Protein AF-A0A3C1UNL5-F1 (afdb_monomer)

Solvent-accessible surface area (backbone atoms only — not comparable to full-atom values): 4044 Å² total; per-residue (Å²): 134,54,72,65,58,50,54,55,59,53,68,74,44,90,49,69,66,59,47,51,52,51,53,53,53,54,61,69,69,49,78,83,78,60,75,89,59,70,39,79,88,25,42,55,81,90,56,95,57,96,45,70,59,86,88,80,87,81,86,127

Nearest PDB structures (foldseek):
  8vbs-assembly1_D  TM=9.488E-01  e=4.959E-03  Escherichia coli
  1mzg-assembly1_B  TM=9.219E-01  e=1.064E-02  Escherichia coli
  3g0m-assembly1_A  TM=9.750E-01  e=3.707E-02  Salmonella enterica subsp. enterica serovar Typhimurium str. LT2

Foldseek 3Di:
DDPVVVVVVLVVDPDPVVSVVVVVVVVVPDDDDDPVQLDPVQWDPPDPDTDGDDDDDDDD

Secondary structure (DSSP, 8-state):
--HHHHHHHHHT--SHHHHHHHHHHH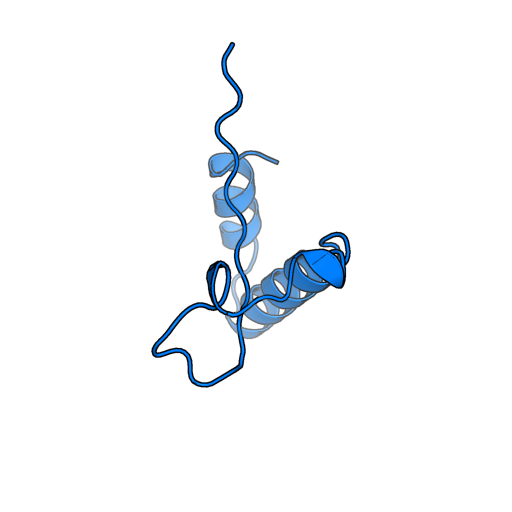HHHSPPPPGGG-SSTTBPTT-SS--B--------

Sequence (60 aa):
MTIDELVENFQLFDDWEDRYAYLMDLGRKMPPMEENDKTEINRVQGCQATVWLKATVEES

Radius of gyration: 15.14 Å; Cα contacts (8 Å, |Δi|>4): 22; chains: 1; bounding box: 40×23×34 Å

Mean predicted aligned error: 4.25 Å

Structure (mmCIF, N/CA/C/O backbone):
data_AF-A0A3C1UNL5-F1
#
_entry.id   AF-A0A3C1UNL5-F1
#
loop_
_atom_site.group_PDB
_atom_site.id
_atom_site.type_symbol
_atom_site.label_atom_id
_atom_site.label_alt_id
_atom_site.label_comp_id
_atom_site.label_asym_id
_atom_site.label_entity_id
_atom_site.label_seq_id
_atom_site.pdbx_PDB_ins_code
_atom_site.Cartn_x
_atom_site.Cartn_y
_atom_site.Cartn_z
_atom_site.occupancy
_atom_site.B_iso_or_equiv
_atom_site.auth_seq_id
_atom_site.auth_comp_id
_atom_site.auth_asym_id
_atom_site.auth_atom_id
_atom_site.pdbx_PDB_model_num
ATOM 1 N N . MET A 1 1 ? -7.004 6.005 -11.694 1.00 79.00 1 MET A N 1
ATOM 2 C CA . MET A 1 1 ? -6.091 4.933 -12.107 1.00 79.00 1 MET A CA 1
ATOM 3 C C . MET A 1 1 ? -6.885 3.648 -12.134 1.00 79.00 1 MET A C 1
ATOM 5 O O . MET A 1 1 ? -7.414 3.265 -11.094 1.00 79.00 1 MET A O 1
ATOM 9 N N . THR A 1 2 ? -7.049 3.052 -13.304 1.00 93.38 2 THR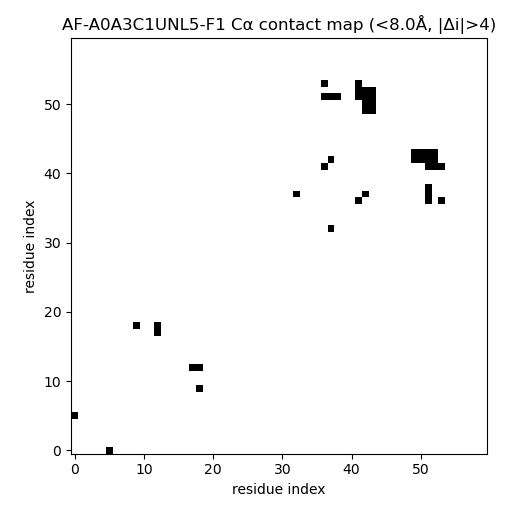 A N 1
ATOM 10 C CA . THR A 1 2 ? -7.668 1.730 -13.458 1.00 93.38 2 THR A CA 1
ATOM 11 C C . THR A 1 2 ? -6.630 0.628 -13.220 1.00 93.38 2 THR A C 1
ATOM 13 O O . THR A 1 2 ? -5.433 0.904 -13.110 1.00 93.38 2 THR A O 1
ATOM 16 N N . ILE A 1 3 ? -7.072 -0.630 -13.116 1.00 93.00 3 ILE A N 1
ATOM 17 C CA . ILE A 1 3 ? -6.141 -1.767 -13.026 1.00 93.00 3 ILE A CA 1
ATOM 18 C C . ILE A 1 3 ? -5.336 -1.908 -14.325 1.00 93.00 3 ILE A C 1
ATOM 20 O O . ILE A 1 3 ? -4.135 -2.153 -14.254 1.00 93.00 3 ILE A O 1
ATOM 24 N N . ASP A 1 4 ? -5.955 -1.690 -15.487 1.00 95.56 4 ASP A N 1
ATOM 25 C CA . ASP A 1 4 ? -5.268 -1.784 -16.781 1.00 95.56 4 ASP A CA 1
ATOM 26 C C . ASP A 1 4 ? -4.151 -0.736 -16.901 1.00 95.56 4 ASP A C 1
ATOM 28 O O . ASP A 1 4 ? -3.014 -1.085 -17.206 1.00 95.56 4 ASP A O 1
ATOM 32 N N . GLU A 1 5 ? -4.428 0.521 -16.527 1.00 94.44 5 GLU A N 1
ATOM 33 C CA . GLU A 1 5 ? -3.417 1.590 -16.479 1.00 94.44 5 GLU A CA 1
ATOM 34 C C . GLU A 1 5 ? -2.259 1.242 -15.530 1.00 94.44 5 GLU A C 1
ATOM 36 O O . GLU A 1 5 ? -1.100 1.553 -15.804 1.00 94.44 5 GLU A O 1
ATOM 41 N N . LEU A 1 6 ? -2.549 0.590 -14.398 1.00 93.94 6 LEU A N 1
ATOM 42 C CA . LEU A 1 6 ? -1.517 0.146 -13.464 1.00 93.94 6 LEU A CA 1
ATOM 43 C C . LEU A 1 6 ? -0.613 -0.914 -14.106 1.00 93.94 6 LEU A C 1
ATOM 45 O O . LEU A 1 6 ? 0.608 -0.806 -14.011 1.00 93.94 6 LEU A O 1
ATOM 49 N N . VAL A 1 7 ? -1.198 -1.917 -14.767 1.00 94.56 7 VAL A N 1
ATOM 50 C CA . VAL A 1 7 ? -0.450 -2.978 -15.458 1.00 94.56 7 VAL A CA 1
ATOM 51 C C . VAL A 1 7 ? 0.425 -2.396 -16.567 1.00 94.56 7 VAL A C 1
ATOM 53 O O . VAL A 1 7 ? 1.606 -2.734 -16.631 1.00 94.56 7 VAL A O 1
ATOM 56 N N . GLU A 1 8 ? -0.116 -1.494 -17.388 1.00 95.38 8 GLU A N 1
ATOM 57 C CA . GL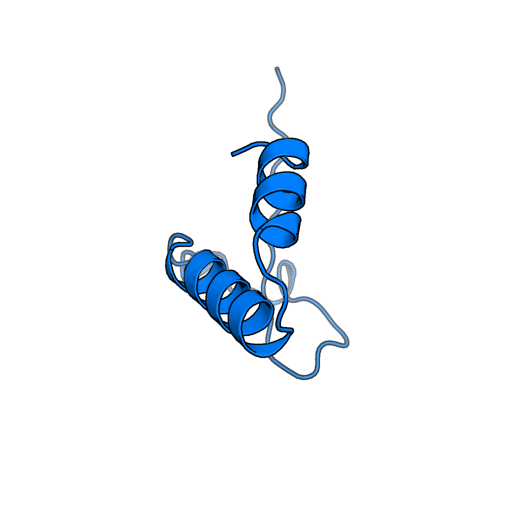U A 1 8 ? 0.638 -0.801 -1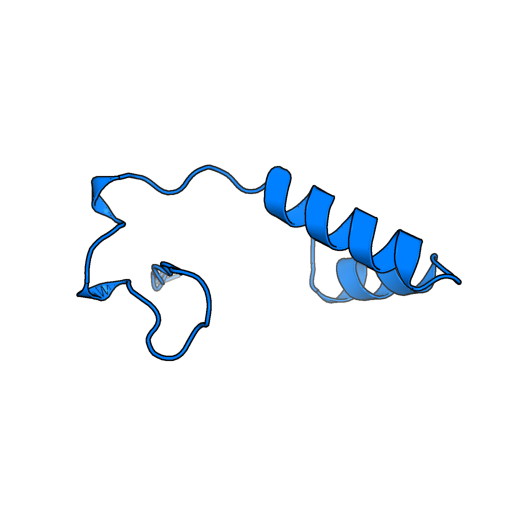8.439 1.00 95.38 8 GLU A CA 1
ATOM 58 C C . GLU A 1 8 ? 1.826 -0.024 -17.856 1.00 95.38 8 GLU A C 1
ATOM 60 O O . GLU A 1 8 ? 2.949 -0.173 -18.333 1.00 95.38 8 GLU A O 1
ATOM 65 N N . ASN A 1 9 ? 1.623 0.722 -16.764 1.00 94.25 9 ASN A N 1
ATOM 66 C CA . ASN A 1 9 ? 2.706 1.448 -16.095 1.00 94.25 9 ASN A CA 1
ATOM 67 C C . ASN A 1 9 ? 3.816 0.511 -15.592 1.00 94.25 9 ASN A C 1
ATOM 69 O O . ASN A 1 9 ? 4.995 0.830 -15.728 1.00 94.25 9 ASN A O 1
ATOM 73 N N . PHE A 1 10 ? 3.466 -0.655 -15.037 1.00 94.88 10 PHE A N 1
ATOM 74 C CA . PHE A 1 10 ? 4.458 -1.640 -14.590 1.00 94.88 10 PHE A CA 1
ATOM 75 C C . PHE A 1 10 ? 5.256 -2.261 -15.748 1.00 94.88 10 PHE A C 1
ATOM 77 O O . PHE A 1 10 ? 6.416 -2.629 -15.549 1.00 94.88 10 PHE A O 1
ATOM 84 N N . GLN A 1 11 ? 4.665 -2.374 -16.942 1.00 94.69 11 GLN A N 1
ATOM 85 C CA . GLN A 1 11 ? 5.332 -2.905 -18.138 1.00 94.69 11 GLN A CA 1
ATOM 86 C C . GLN A 1 11 ? 6.389 -1.956 -18.718 1.00 94.69 11 GLN A C 1
ATOM 88 O O . GLN A 1 11 ? 7.246 -2.415 -19.467 1.00 94.69 11 GLN A O 1
ATOM 93 N N . LEU A 1 12 ? 6.364 -0.668 -18.358 1.00 94.44 12 LEU A N 1
ATOM 94 C CA . LEU A 1 12 ? 7.378 0.307 -18.777 1.00 94.44 12 LEU A CA 1
ATOM 95 C C . LEU A 1 12 ? 8.734 0.103 -18.084 1.00 94.44 12 LEU A C 1
ATOM 97 O O . LEU A 1 12 ? 9.737 0.638 -18.550 1.00 94.44 12 LEU A O 1
ATOM 101 N N . PHE A 1 13 ? 8.766 -0.631 -16.969 1.00 96.25 13 PHE A N 1
ATOM 102 C CA . PHE A 1 13 ? 9.985 -0.888 -16.207 1.00 96.25 13 PHE A CA 1
ATOM 103 C C . PHE A 1 13 ? 10.580 -2.250 -16.566 1.00 96.25 13 PHE A C 1
ATOM 105 O O . PHE A 1 13 ? 9.918 -3.286 -16.409 1.00 96.25 13 PHE A O 1
ATOM 112 N N . ASP A 1 14 ? 11.846 -2.250 -16.979 1.00 92.19 14 ASP A N 1
ATOM 113 C CA . ASP A 1 14 ? 12.607 -3.462 -17.296 1.00 92.19 14 ASP A CA 1
ATOM 114 C C . ASP A 1 14 ? 13.192 -4.132 -16.041 1.00 92.19 14 ASP A C 1
ATOM 116 O O . ASP A 1 14 ? 13.250 -5.362 -15.971 1.00 92.19 14 ASP A O 1
ATOM 120 N N . ASP A 1 15 ? 13.584 -3.342 -15.033 1.00 95.19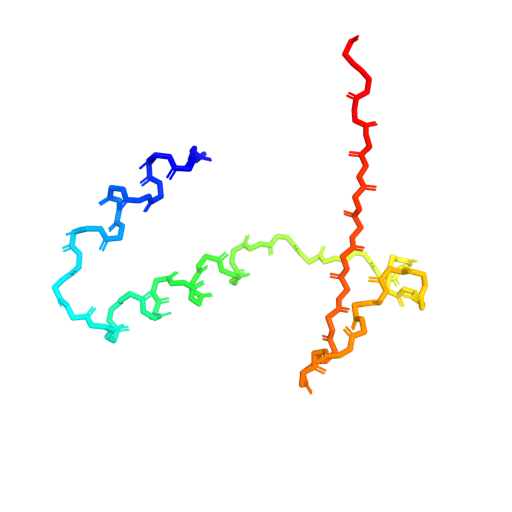 15 ASP A N 1
ATOM 121 C CA . ASP A 1 15 ? 14.175 -3.837 -13.785 1.00 95.19 15 ASP A CA 1
ATOM 122 C C . ASP A 1 15 ? 13.118 -4.066 -12.692 1.00 95.19 15 ASP A C 1
ATOM 124 O O . ASP A 1 15 ? 12.135 -3.334 -12.544 1.00 95.19 15 ASP A O 1
ATOM 128 N N . TRP A 1 16 ? 13.339 -5.098 -11.882 1.00 94.69 16 TRP A N 1
ATOM 129 C CA . TRP A 1 16 ? 12.547 -5.377 -10.696 1.00 94.69 16 TRP A CA 1
ATOM 130 C C . TRP A 1 16 ? 12.705 -4.281 -9.632 1.00 94.69 16 TRP A C 1
ATOM 132 O O . TRP A 1 16 ? 11.731 -3.993 -8.932 1.00 94.69 16 TRP A O 1
ATOM 142 N N . GLU A 1 17 ? 13.888 -3.665 -9.518 1.00 96.75 17 GLU A N 1
ATOM 143 C CA . GLU A 1 17 ? 14.151 -2.614 -8.524 1.00 96.75 17 GLU A CA 1
ATOM 144 C C . GLU A 1 17 ? 13.243 -1.402 -8.755 1.00 96.75 17 GLU A C 1
ATOM 146 O O . GLU A 1 17 ? 12.603 -0.913 -7.819 1.00 96.75 17 GLU A O 1
ATOM 151 N N . ASP A 1 18 ? 13.091 -0.991 -10.016 1.00 96.25 18 ASP A N 1
ATOM 152 C CA . ASP A 1 18 ? 12.216 0.113 -10.411 1.00 96.25 18 ASP A CA 1
ATOM 153 C C . ASP A 1 18 ? 10.741 -0.204 -10.136 1.00 96.25 18 ASP A C 1
ATOM 155 O O . ASP A 1 18 ? 10.004 0.628 -9.601 1.00 96.25 18 ASP A O 1
ATOM 159 N N . ARG A 1 19 ? 10.303 -1.440 -10.417 1.00 96.25 19 ARG A N 1
ATOM 160 C CA . ARG A 1 19 ? 8.935 -1.892 -10.102 1.00 96.25 19 ARG A CA 1
ATOM 161 C C . ARG A 1 19 ? 8.666 -1.855 -8.602 1.00 96.25 19 ARG A C 1
ATOM 163 O O . ARG A 1 19 ? 7.586 -1.444 -8.174 1.00 96.25 19 ARG A O 1
ATOM 170 N N . TYR A 1 20 ? 9.636 -2.278 -7.797 1.00 96.31 20 TYR A N 1
ATOM 171 C CA . TYR A 1 20 ? 9.525 -2.242 -6.344 1.00 96.31 20 TYR A CA 1
ATOM 172 C C . TYR A 1 20 ? 9.459 -0.801 -5.820 1.00 96.31 20 TYR A C 1
ATOM 174 O O . TYR A 1 20 ? 8.584 -0.483 -5.011 1.00 96.31 20 TYR A O 1
ATOM 182 N N . ALA A 1 21 ? 10.329 0.085 -6.312 1.00 96.12 21 ALA A N 1
ATOM 183 C CA . ALA A 1 21 ? 10.309 1.504 -5.963 1.00 96.12 21 ALA A CA 1
ATOM 184 C C . ALA A 1 21 ? 8.966 2.157 -6.330 1.00 96.12 21 ALA A C 1
ATOM 186 O O . ALA A 1 21 ? 8.363 2.842 -5.502 1.00 96.12 21 ALA A O 1
ATOM 187 N N . TYR A 1 22 ? 8.445 1.866 -7.524 1.00 95.50 22 TYR A N 1
ATOM 188 C CA . TYR A 1 22 ? 7.146 2.359 -7.972 1.00 95.50 22 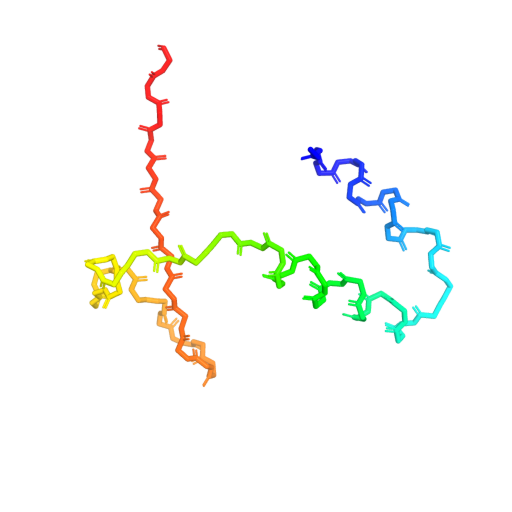TYR A CA 1
ATOM 189 C C . TYR A 1 22 ? 5.995 1.881 -7.072 1.00 95.50 22 TYR A C 1
ATOM 191 O O . TYR A 1 22 ? 5.163 2.689 -6.654 1.00 95.50 22 TYR A O 1
ATOM 199 N N . LEU A 1 23 ? 5.971 0.596 -6.697 1.00 95.31 23 LEU A N 1
ATOM 200 C CA . LEU A 1 23 ? 4.975 0.056 -5.765 1.00 95.31 23 LEU A CA 1
ATOM 201 C C . LEU A 1 23 ? 5.022 0.766 -4.402 1.00 95.31 23 LEU A C 1
ATOM 203 O O . LEU A 1 23 ? 3.980 1.117 -3.843 1.00 95.31 23 LEU A O 1
ATOM 207 N N . MET A 1 24 ? 6.225 1.006 -3.879 1.00 95.81 24 MET A N 1
ATOM 208 C CA . MET A 1 24 ? 6.420 1.728 -2.620 1.00 95.81 24 MET A CA 1
ATOM 209 C C . MET A 1 24 ? 5.903 3.168 -2.705 1.00 95.81 24 MET A C 1
ATOM 211 O O . MET A 1 24 ? 5.242 3.638 -1.776 1.00 95.81 24 MET A O 1
ATOM 215 N N . ASP A 1 25 ? 6.156 3.861 -3.814 1.00 95.31 25 ASP A N 1
ATOM 216 C CA . ASP A 1 25 ? 5.668 5.223 -4.037 1.00 95.31 25 ASP A CA 1
ATOM 217 C C . ASP A 1 25 ? 4.145 5.288 -4.153 1.00 95.31 25 ASP A C 1
ATOM 219 O O . ASP A 1 25 ? 3.530 6.216 -3.622 1.00 95.31 25 ASP A O 1
ATOM 223 N N . LEU A 1 26 ? 3.515 4.299 -4.796 1.00 95.19 26 LEU A N 1
ATOM 224 C CA . LEU A 1 26 ? 2.056 4.182 -4.816 1.00 95.19 26 LEU A CA 1
ATOM 225 C C . LEU A 1 26 ? 1.498 4.017 -3.399 1.00 95.19 26 LEU A C 1
ATOM 227 O O . LEU A 1 26 ? 0.589 4.753 -3.018 1.00 95.19 26 LEU A O 1
ATOM 231 N N . GLY A 1 27 ? 2.088 3.125 -2.597 1.00 93.06 27 GLY A N 1
ATOM 232 C CA . GLY A 1 27 ? 1.701 2.931 -1.198 1.00 93.06 27 GLY A CA 1
ATOM 233 C C . GLY A 1 27 ? 1.855 4.201 -0.353 1.00 93.06 27 GLY A C 1
ATOM 234 O O . GLY A 1 27 ? 0.977 4.525 0.440 1.00 93.06 27 GLY A O 1
ATOM 235 N N . ARG A 1 28 ? 2.927 4.979 -0.561 1.00 94.50 28 ARG A N 1
ATOM 236 C CA . ARG A 1 28 ? 3.163 6.256 0.145 1.00 94.50 28 ARG A CA 1
ATOM 237 C C . ARG A 1 28 ? 2.168 7.356 -0.216 1.00 94.50 28 ARG A C 1
ATOM 239 O O . ARG A 1 28 ? 1.930 8.239 0.602 1.00 94.50 28 ARG A O 1
ATOM 246 N N . LYS A 1 29 ? 1.623 7.331 -1.433 1.00 94.12 29 LYS A N 1
ATOM 247 C CA . LYS A 1 29 ? 0.612 8.295 -1.897 1.00 94.12 29 LYS A CA 1
ATOM 248 C C . LYS A 1 29 ? -0.789 7.977 -1.382 1.00 94.12 29 LYS A C 1
ATOM 250 O O . LYS A 1 29 ? -1.680 8.811 -1.538 1.00 94.12 29 LYS A O 1
ATOM 255 N N . MET A 1 30 ? -1.003 6.795 -0.804 1.00 93.62 30 MET A N 1
ATOM 256 C CA . MET A 1 30 ? -2.295 6.452 -0.226 1.00 93.62 30 MET A CA 1
ATOM 257 C C . MET A 1 30 ? -2.615 7.382 0.951 1.00 93.62 30 MET A C 1
ATOM 259 O O . MET A 1 30 ? -1.723 7.705 1.742 1.00 93.62 30 MET A O 1
ATOM 263 N N . PRO A 1 31 ? -3.879 7.818 1.087 1.00 93.50 31 PRO A N 1
ATOM 264 C CA . PRO A 1 31 ? -4.284 8.606 2.237 1.00 93.50 31 PRO A CA 1
ATOM 265 C C . PRO A 1 31 ? -4.069 7.800 3.527 1.00 93.50 31 PRO A C 1
ATOM 267 O O . PRO A 1 31 ? -4.257 6.578 3.531 1.00 93.50 31 PRO A O 1
ATOM 270 N N . PRO A 1 32 ? -3.682 8.460 4.632 1.00 93.62 32 PRO A N 1
ATOM 271 C CA . PRO A 1 32 ? -3.568 7.782 5.911 1.00 93.62 32 PRO A CA 1
ATOM 272 C C . PRO A 1 32 ? -4.940 7.261 6.346 1.00 93.62 32 PRO A C 1
ATOM 274 O O . PRO A 1 32 ? -5.956 7.937 6.201 1.00 93.62 32 PRO A O 1
ATOM 277 N N . MET A 1 33 ? -4.953 6.056 6.907 1.00 94.75 33 MET A N 1
ATOM 278 C CA . MET A 1 33 ? -6.146 5.480 7.519 1.00 94.75 33 MET A CA 1
ATOM 279 C C . MET A 1 33 ? -6.476 6.206 8.827 1.00 94.75 33 MET A C 1
ATOM 281 O O . MET A 1 33 ? -5.571 6.486 9.617 1.00 94.75 33 MET A O 1
ATOM 285 N N . GLU A 1 34 ? -7.759 6.474 9.075 1.00 96.06 34 GLU A N 1
ATOM 286 C CA . GLU A 1 34 ? -8.214 7.062 10.336 1.00 96.06 34 GLU A CA 1
ATOM 287 C C . GLU A 1 34 ? -7.896 6.141 11.522 1.00 96.06 34 GLU A C 1
ATOM 289 O O . GLU A 1 34 ? -8.077 4.925 11.451 1.00 96.06 34 GLU A O 1
ATOM 294 N N . GLU A 1 35 ? -7.456 6.709 12.649 1.00 95.19 35 GLU A N 1
ATOM 295 C CA . GLU A 1 35 ? -7.095 5.921 13.839 1.00 95.19 35 GLU A CA 1
ATOM 296 C C . GLU A 1 35 ? -8.270 5.091 14.375 1.00 95.19 35 GLU A C 1
ATOM 298 O O . GLU A 1 35 ? -8.081 3.952 14.797 1.00 95.19 35 GLU A O 1
ATOM 303 N N . ASN A 1 36 ? -9.497 5.613 14.282 1.00 96.44 36 ASN A N 1
ATOM 304 C CA . ASN A 1 36 ? -10.706 4.901 14.709 1.00 96.44 36 ASN A CA 1
ATOM 305 C C . ASN A 1 36 ? -10.99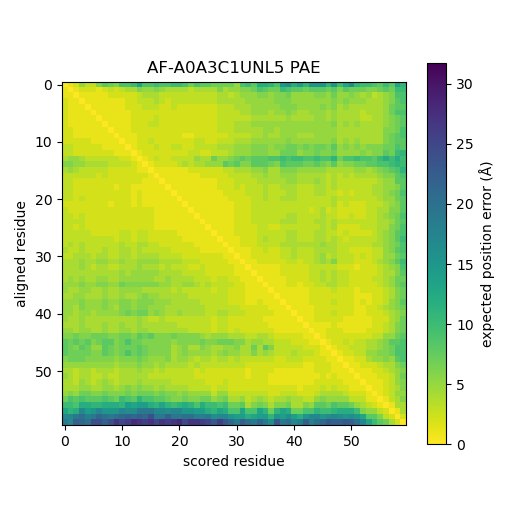4 3.649 13.873 1.00 96.44 36 ASN A C 1
ATOM 307 O O . ASN A 1 36 ? -11.716 2.766 14.330 1.00 96.44 36 ASN A O 1
ATOM 311 N N . ASP A 1 37 ? -10.424 3.551 12.672 1.00 96.19 37 ASP A N 1
ATOM 312 C CA . ASP A 1 37 ? -10.581 2.384 11.818 1.00 96.19 37 ASP A CA 1
ATOM 313 C C . ASP A 1 37 ? -9.509 1.315 12.084 1.00 96.19 37 ASP A C 1
ATOM 315 O O . ASP A 1 37 ? -9.675 0.172 11.649 1.00 96.19 37 ASP A O 1
ATOM 319 N N . LYS A 1 38 ? -8.446 1.614 12.843 1.00 96.06 38 LYS A N 1
ATOM 320 C CA . LYS A 1 38 ? -7.391 0.652 13.216 1.00 96.06 38 LYS A CA 1
ATOM 321 C C . LYS A 1 38 ? -7.816 -0.250 14.381 1.00 96.06 38 LYS A C 1
ATOM 323 O O . LYS A 1 38 ? -7.177 -0.307 15.429 1.00 96.06 38 LYS A O 1
ATOM 328 N N . THR A 1 39 ? -8.915 -0.972 14.196 1.00 96.44 39 THR A N 1
ATOM 329 C CA . THR A 1 39 ? -9.496 -1.888 15.191 1.00 96.44 39 THR A CA 1
ATOM 330 C C . THR A 1 39 ? -9.165 -3.347 14.875 1.00 96.44 39 THR A C 1
ATOM 332 O O . THR A 1 39 ? -8.779 -3.672 13.753 1.00 96.44 39 THR A O 1
ATOM 335 N N . GLU A 1 40 ? -9.363 -4.254 15.837 1.00 95.38 40 GLU A N 1
ATOM 336 C CA . GLU A 1 40 ? -9.185 -5.698 15.599 1.00 95.38 40 GLU A CA 1
ATOM 337 C C . GLU A 1 40 ? -10.149 -6.257 14.540 1.00 95.38 40 GLU A C 1
ATOM 339 O O . GLU A 1 40 ? -9.801 -7.215 13.859 1.00 95.38 40 GLU A O 1
ATOM 344 N N . ILE A 1 41 ? -11.326 -5.646 14.347 1.00 95.38 41 ILE A N 1
ATOM 345 C CA . ILE A 1 41 ? -12.285 -6.052 13.304 1.00 95.38 41 ILE A CA 1
ATOM 346 C C . ILE A 1 41 ? -11.691 -5.835 11.908 1.00 95.38 41 ILE A C 1
ATOM 348 O O . ILE A 1 41 ? -11.843 -6.682 11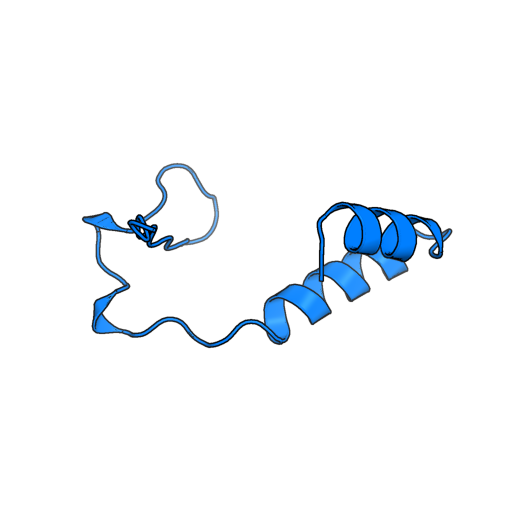.033 1.00 95.38 41 ILE A O 1
ATOM 352 N N . ASN A 1 42 ? -10.979 -4.724 11.716 1.00 96.75 42 ASN A N 1
ATOM 353 C CA . ASN A 1 42 ? -10.346 -4.378 10.444 1.00 96.75 42 ASN A CA 1
ATOM 354 C C . ASN A 1 42 ? -8.929 -4.959 10.314 1.00 96.75 42 ASN A C 1
ATOM 356 O O . ASN A 1 42 ? -8.247 -4.693 9.325 1.00 96.75 42 ASN A O 1
ATOM 360 N N . ARG A 1 43 ? -8.436 -5.708 11.310 1.00 96.19 43 ARG A N 1
ATOM 361 C CA . ARG A 1 43 ? -7.068 -6.232 11.311 1.00 96.19 43 ARG A CA 1
ATOM 362 C C . ARG A 1 43 ? -6.970 -7.502 10.471 1.00 96.19 43 ARG A C 1
ATOM 364 O O . ARG A 1 43 ? -7.652 -8.494 10.730 1.00 96.19 43 ARG A O 1
ATOM 371 N N . VAL A 1 44 ? -6.046 -7.502 9.514 1.00 96.56 44 VAL A N 1
ATOM 372 C CA . VAL A 1 44 ? -5.773 -8.665 8.663 1.00 96.56 44 VAL A CA 1
ATOM 373 C C . VAL A 1 44 ? -4.908 -9.666 9.428 1.00 96.56 44 VAL A C 1
ATOM 375 O O . VAL A 1 44 ? -3.799 -9.354 9.865 1.00 96.56 44 VAL A O 1
ATOM 378 N N . GLN A 1 45 ? -5.422 -10.883 9.602 1.00 95.62 45 GLN A N 1
ATOM 379 C CA . GLN A 1 45 ? -4.728 -11.953 10.319 1.00 95.62 45 GLN A CA 1
ATOM 380 C C . GLN A 1 45 ? -3.773 -12.712 9.386 1.00 95.62 45 GLN A C 1
ATOM 382 O O . GLN A 1 45 ? -4.079 -12.932 8.217 1.00 95.62 45 GLN A O 1
ATOM 387 N N . GLY A 1 46 ? -2.623 -13.143 9.915 1.00 93.81 46 GLY A N 1
ATOM 388 C CA . GLY A 1 46 ? -1.639 -13.952 9.178 1.00 93.81 46 GLY A CA 1
ATOM 389 C C . GLY A 1 46 ? -0.582 -13.164 8.395 1.00 93.81 46 GLY A C 1
ATOM 390 O O . GLY A 1 46 ? 0.327 -13.770 7.833 1.00 93.81 46 GLY A O 1
ATOM 391 N N . CYS A 1 47 ? -0.644 -11.831 8.382 1.00 93.31 47 CYS A N 1
ATOM 392 C CA . CYS A 1 47 ? 0.415 -10.998 7.814 1.00 93.31 47 CYS A CA 1
ATOM 393 C C . CYS A 1 47 ? 1.625 -10.898 8.762 1.00 93.31 47 CYS A C 1
ATOM 395 O O . CYS A 1 47 ? 1.468 -10.834 9.980 1.00 93.31 47 CYS A O 1
ATOM 397 N N . GLN A 1 48 ? 2.838 -10.839 8.198 1.00 93.50 48 GLN A N 1
ATOM 398 C CA . GLN A 1 48 ? 4.072 -10.632 8.972 1.00 93.50 48 GLN A CA 1
ATOM 399 C C . GLN A 1 48 ? 4.108 -9.247 9.638 1.00 93.50 48 GLN A C 1
ATOM 401 O O . GLN A 1 48 ? 4.597 -9.105 10.756 1.00 93.50 48 GLN A O 1
ATOM 406 N N . ALA A 1 49 ? 3.596 -8.229 8.947 1.00 94.31 49 ALA A N 1
ATOM 407 C CA . ALA A 1 49 ? 3.396 -6.894 9.492 1.00 94.31 49 ALA A CA 1
ATOM 408 C C . ALA A 1 49 ? 1.938 -6.710 9.927 1.00 94.31 49 ALA A C 1
ATOM 410 O O . ALA A 1 49 ? 1.037 -7.375 9.414 1.00 94.31 49 ALA A O 1
ATOM 411 N N . THR A 1 50 ? 1.694 -5.771 10.841 1.00 95.00 50 THR A N 1
ATOM 412 C CA . THR A 1 50 ? 0.327 -5.375 11.189 1.00 95.00 50 THR A CA 1
ATOM 413 C C . THR A 1 50 ? -0.297 -4.613 10.024 1.00 95.00 50 THR A C 1
ATOM 415 O O . THR A 1 50 ? 0.210 -3.566 9.626 1.00 95.00 50 THR A O 1
ATOM 418 N N . VAL A 1 51 ? -1.400 -5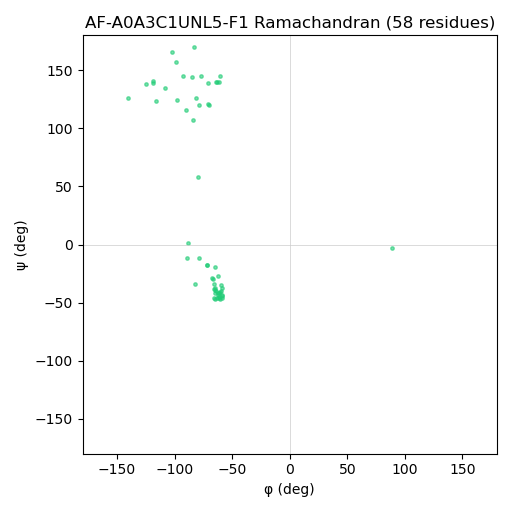.140 9.493 1.00 96.38 51 VAL A N 1
ATOM 419 C CA . VAL A 1 51 ? -2.150 -4.553 8.378 1.00 96.38 51 VAL A CA 1
ATOM 420 C C . VAL A 1 51 ? -3.605 -4.369 8.799 1.00 96.38 51 VAL A C 1
ATOM 422 O O . VAL A 1 51 ? -4.191 -5.258 9.422 1.00 96.38 51 VAL A O 1
ATOM 425 N N . TRP A 1 52 ? -4.185 -3.227 8.432 1.00 96.69 52 TRP A N 1
ATOM 426 C CA . TRP A 1 52 ? -5.608 -2.941 8.588 1.00 96.69 52 TRP A CA 1
ATOM 427 C C . TRP A 1 52 ? -6.250 -2.702 7.222 1.00 96.69 52 TRP A C 1
ATOM 429 O O . TRP A 1 52 ? -5.646 -2.073 6.354 1.00 96.69 52 TRP A O 1
ATOM 439 N N . LEU A 1 53 ? -7.469 -3.202 7.042 1.00 95.62 53 LEU A N 1
ATOM 440 C CA . LEU A 1 53 ? -8.271 -3.033 5.838 1.00 95.62 53 LEU A CA 1
ATOM 441 C C . LEU A 1 53 ? -9.732 -2.818 6.232 1.00 95.62 53 LEU A C 1
ATOM 443 O O . LEU A 1 53 ? -10.314 -3.626 6.952 1.00 95.62 53 LEU A O 1
ATOM 447 N N . LYS A 1 54 ? -10.327 -1.734 5.734 1.00 94.56 54 LYS A N 1
ATOM 448 C CA . LYS A 1 54 ? -11.753 -1.431 5.872 1.00 94.56 54 LYS A CA 1
ATOM 449 C C . LYS A 1 54 ? -12.378 -1.442 4.482 1.00 94.56 54 LYS A C 1
ATOM 451 O O . LYS A 1 54 ? -11.922 -0.718 3.604 1.00 94.56 54 LYS A O 1
ATOM 456 N N . ALA A 1 55 ? -13.402 -2.266 4.291 1.00 91.75 55 ALA A N 1
ATOM 457 C CA . ALA A 1 55 ? -14.177 -2.318 3.058 1.00 91.75 55 ALA A CA 1
ATOM 458 C C . ALA A 1 55 ? -15.565 -1.723 3.307 1.00 91.75 55 ALA A C 1
ATOM 460 O O . ALA A 1 55 ? -16.210 -2.036 4.307 1.00 91.75 55 ALA A O 1
ATOM 461 N N . THR A 1 56 ? -16.023 -0.876 2.393 1.00 89.19 56 THR A N 1
ATOM 462 C CA . THR A 1 56 ? -17.376 -0.318 2.391 1.00 89.19 56 THR A CA 1
ATOM 463 C C . THR A 1 56 ? -18.073 -0.744 1.111 1.00 89.19 56 THR A C 1
ATOM 465 O O . THR A 1 56 ? -17.462 -0.751 0.044 1.00 89.19 56 THR A O 1
ATOM 468 N N . VAL A 1 57 ? -19.348 -1.110 1.211 1.00 89.25 57 VAL A N 1
ATOM 469 C CA . VAL A 1 57 ? -20.193 -1.318 0.034 1.00 89.25 57 VAL A CA 1
ATOM 470 C C . VAL A 1 57 ? -20.843 0.021 -0.276 1.00 89.25 57 VAL A C 1
ATOM 472 O O . VAL A 1 57 ? -21.597 0.539 0.544 1.00 89.25 57 VAL A O 1
ATOM 475 N N . GLU A 1 58 ? -20.519 0.596 -1.428 1.00 82.25 58 GLU A N 1
ATOM 476 C CA . GLU A 1 58 ? -21.272 1.727 -1.961 1.00 82.25 58 GLU A CA 1
ATOM 477 C C . GLU A 1 58 ? -22.482 1.164 -2.712 1.00 82.25 58 GLU A C 1
ATOM 479 O O . GLU A 1 58 ? -22.340 0.544 -3.767 1.00 82.25 58 GLU A O 1
ATOM 484 N N . GLU A 1 59 ? -23.675 1.313 -2.135 1.00 68.31 59 GLU A N 1
ATOM 485 C CA . GLU A 1 59 ? -24.920 1.060 -2.862 1.00 68.31 59 GLU A CA 1
ATOM 486 C C . GLU A 1 59 ? -25.104 2.180 -3.896 1.00 68.31 59 GLU A C 1
ATOM 488 O O . GLU A 1 59 ? -25.101 3.362 -3.548 1.00 68.31 59 GLU A O 1
ATOM 493 N N . SER A 1 60 ? -25.186 1.789 -5.172 1.00 54.09 60 SER A N 1
ATOM 494 C CA . SER A 1 60 ? -25.418 2.679 -6.320 1.00 54.09 60 SER A CA 1
ATOM 495 C C . SER A 1 60 ? -26.902 2.909 -6.573 1.00 54.09 60 SER A C 1
ATOM 497 O O . SER A 1 60 ? -27.676 1.935 -6.423 1.00 54.09 60 SER A O 1
#

pLDDT: mean 93.2, std 6.78, range [54.09, 96.75]